Protein AF-A0A1Z3HTU0-F1 (afdb_monomer_lite)

Secondary structure (DSSP, 8-state):
------S---------SS-EEEEEE-SSSSEEEEEETTS-EEEEETTEEEEEE---S----EEEE-TTS-EEEEEEETTTEEEEEEE-

Foldseek 3Di:
DDDDDDPDDDPDDDDDPADWQDWDAFPDARKIWTFHQQGWIWIDHPNDIDTLDHRPNFGFNDWDADPVGFIWTWTDDPPDDGDTDRSD

Radius of gyration: 15.85 Å; chains: 1; bounding box: 37×53×30 Å

Structure (mmCIF, N/CA/C/O backbone):
data_AF-A0A1Z3HTU0-F1
#
_entry.id   AF-A0A1Z3HTU0-F1
#
loop_
_atom_site.group_PDB
_atom_site.id
_atom_site.type_symbol
_atom_site.label_atom_id
_atom_site.label_alt_id
_atom_site.label_comp_id
_atom_site.label_asym_id
_atom_site.label_entity_id
_atom_site.label_seq_id
_atom_site.pdbx_PDB_ins_code
_atom_site.Cartn_x
_atom_site.Cartn_y
_atom_site.Cartn_z
_atom_site.occupancy
_atom_site.B_iso_or_equiv
_atom_site.auth_seq_id
_atom_site.auth_comp_id
_atom_site.auth_asym_id
_atom_site.auth_atom_id
_atom_site.pdbx_PDB_model_num
ATOM 1 N N . MET A 1 1 ? -25.202 35.493 3.916 1.00 53.66 1 MET A N 1
ATOM 2 C CA . MET A 1 1 ? -24.385 34.524 3.152 1.00 53.66 1 MET A CA 1
ATOM 3 C C . MET A 1 1 ? -24.121 33.329 4.051 1.00 53.66 1 MET A C 1
ATOM 5 O O . MET A 1 1 ? -23.452 33.494 5.061 1.00 53.66 1 MET A O 1
ATOM 9 N N . LEU A 1 2 ? -24.726 32.177 3.762 1.00 54.59 2 LEU A N 1
ATOM 10 C CA . LEU A 1 2 ? -24.510 30.944 4.525 1.00 54.59 2 LEU A CA 1
ATOM 11 C C . LEU A 1 2 ? -23.177 30.332 4.081 1.00 54.59 2 LEU A C 1
ATOM 13 O O . LEU A 1 2 ? -23.017 30.009 2.908 1.00 54.59 2 LEU A O 1
ATOM 17 N N . SER A 1 3 ? -22.218 30.222 5.001 1.00 65.50 3 SER A N 1
ATOM 18 C CA . SER A 1 3 ? -20.965 29.508 4.754 1.00 65.50 3 SER A CA 1
ATOM 19 C C . SER A 1 3 ? -21.241 28.009 4.854 1.00 65.50 3 SER A C 1
ATOM 21 O O . SER A 1 3 ? -21.568 27.505 5.930 1.00 65.50 3 SER A O 1
ATOM 23 N N . LEU A 1 4 ? -21.185 27.311 3.720 1.00 71.44 4 LEU A N 1
ATOM 24 C CA . LEU A 1 4 ? -21.310 25.858 3.662 1.00 71.44 4 LEU A CA 1
ATOM 25 C C . LEU A 1 4 ? -20.032 25.254 4.249 1.00 71.44 4 LEU A C 1
ATOM 27 O O . LEU A 1 4 ? -18.949 25.385 3.683 1.00 71.44 4 LEU A O 1
ATOM 31 N N . LYS A 1 5 ? -20.157 24.626 5.418 1.00 75.31 5 LYS A N 1
ATOM 32 C CA . LYS A 1 5 ? -19.050 23.920 6.061 1.00 75.31 5 LYS A CA 1
ATOM 33 C C . LYS A 1 5 ? -18.747 22.676 5.228 1.00 75.31 5 LYS A C 1
ATOM 35 O O . LYS A 1 5 ? -19.640 21.850 5.040 1.00 75.31 5 LYS A O 1
ATOM 40 N N . SER A 1 6 ? -17.526 22.564 4.708 1.00 80.12 6 SER A N 1
ATOM 41 C CA . SER A 1 6 ? -17.135 21.370 3.962 1.00 80.12 6 SER A CA 1
ATOM 42 C C . SER A 1 6 ? -17.257 20.143 4.864 1.00 80.12 6 SER A C 1
ATOM 44 O O . SER A 1 6 ? -16.778 20.158 5.997 1.00 80.12 6 SER A O 1
ATOM 46 N N . LEU A 1 7 ? -17.927 19.100 4.374 1.00 83.56 7 LEU A N 1
ATOM 47 C CA . LEU A 1 7 ? -18.082 17.834 5.097 1.00 83.56 7 LEU A CA 1
ATOM 48 C C . LEU A 1 7 ? -16.852 16.930 4.945 1.00 83.56 7 LEU A C 1
ATOM 50 O O . LEU A 1 7 ? -16.688 15.991 5.716 1.00 83.56 7 LEU A O 1
ATOM 54 N N . VAL A 1 8 ? -15.994 17.217 3.963 1.00 87.12 8 VAL A N 1
ATOM 55 C CA . VAL A 1 8 ? -14.763 16.477 3.677 1.00 87.12 8 VAL A CA 1
ATOM 56 C C . VAL A 1 8 ? -13.681 17.466 3.259 1.00 87.12 8 VAL A C 1
ATOM 58 O O . VAL A 1 8 ? -13.918 18.348 2.434 1.00 87.12 8 VAL A O 1
ATOM 61 N N . GLU A 1 9 ? -12.486 17.312 3.813 1.00 86.88 9 GLU A N 1
ATOM 62 C CA . GLU A 1 9 ? -11.311 18.091 3.434 1.00 86.88 9 GLU A CA 1
ATOM 63 C C . GLU A 1 9 ? -10.171 17.138 3.080 1.00 86.88 9 GLU A C 1
ATOM 65 O O . GLU A 1 9 ? -9.865 16.209 3.830 1.00 86.88 9 GLU A O 1
ATOM 70 N N . LEU A 1 10 ? -9.561 17.360 1.916 1.00 85.56 10 LEU A N 1
ATOM 71 C CA . LEU A 1 10 ? -8.413 16.594 1.447 1.00 85.56 10 LEU A CA 1
ATOM 72 C C . LEU A 1 10 ? -7.224 16.850 2.380 1.00 85.56 10 LEU A C 1
ATOM 74 O O . LEU A 1 10 ? -6.695 17.954 2.412 1.00 85.56 10 LEU A O 1
ATOM 78 N N . GLN A 1 11 ? -6.794 15.824 3.110 1.00 84.75 11 GLN A N 1
ATOM 79 C CA . GLN A 1 11 ? -5.656 15.953 4.025 1.00 84.75 11 GLN A CA 1
ATOM 80 C C . GLN A 1 11 ? -4.310 15.759 3.319 1.00 84.75 11 GLN A C 1
ATOM 82 O O . GLN A 1 11 ? -3.332 16.421 3.650 1.00 84.75 11 GLN A O 1
ATOM 87 N N . VAL A 1 12 ? -4.241 14.845 2.346 1.00 85.31 12 VAL A N 1
ATOM 88 C CA . VAL A 1 12 ? -2.987 14.426 1.708 1.00 85.31 12 VAL A CA 1
ATOM 89 C C . VAL A 1 12 ? -3.205 14.174 0.218 1.00 85.31 12 VAL A C 1
ATOM 91 O O . VAL A 1 12 ? -4.207 13.581 -0.176 1.00 85.31 12 VAL A O 1
ATOM 94 N N . HIS A 1 13 ? -2.233 14.585 -0.602 1.00 88.81 13 HIS A N 1
ATOM 95 C CA . HIS A 1 13 ? -2.174 14.292 -2.033 1.00 88.81 13 HIS A CA 1
ATOM 96 C C . HIS A 1 13 ? -0.766 13.860 -2.438 1.00 88.81 13 HIS A C 1
ATOM 98 O O . HIS A 1 13 ? 0.206 14.560 -2.143 1.00 88.81 13 HIS A O 1
ATOM 104 N N . ARG A 1 14 ? -0.651 12.692 -3.077 1.00 87.62 14 ARG A N 1
ATOM 105 C CA . ARG A 1 14 ? 0.624 12.036 -3.398 1.00 87.62 14 ARG A CA 1
ATOM 106 C C . ARG A 1 14 ? 0.524 11.286 -4.719 1.00 87.62 14 ARG A C 1
ATOM 108 O O . ARG A 1 14 ? -0.571 10.945 -5.159 1.00 87.62 14 ARG A O 1
ATOM 115 N N . SER A 1 15 ? 1.677 11.035 -5.324 1.00 90.25 15 SER A N 1
ATOM 116 C CA . SER A 1 15 ? 1.817 10.342 -6.602 1.00 90.25 15 SER A CA 1
ATOM 117 C C . SER A 1 15 ? 2.927 9.306 -6.512 1.00 90.25 15 SER A C 1
ATOM 119 O O . SER A 1 15 ? 3.981 9.602 -5.951 1.00 90.25 15 SER A O 1
ATOM 121 N N . LEU A 1 16 ? 2.697 8.135 -7.100 1.00 90.06 16 LEU A N 1
ATOM 122 C CA . LEU A 1 16 ? 3.743 7.145 -7.345 1.00 90.06 16 LEU A CA 1
ATOM 123 C C . LEU A 1 16 ? 4.404 7.414 -8.702 1.00 90.06 16 LEU A C 1
ATOM 125 O O . LEU A 1 16 ? 3.923 8.222 -9.502 1.00 90.06 16 LEU A O 1
ATOM 129 N N . SER A 1 17 ? 5.513 6.723 -8.946 1.00 90.75 17 SER A N 1
ATOM 130 C CA . SER A 1 17 ? 6.349 6.901 -10.141 1.00 90.75 17 SER A CA 1
ATOM 131 C C . SER A 1 17 ? 5.642 6.542 -11.461 1.00 90.75 17 SER A C 1
ATOM 133 O O . SER A 1 17 ? 5.971 7.095 -12.507 1.00 90.75 17 SER A O 1
ATOM 135 N N . GLU A 1 18 ? 4.660 5.638 -11.413 1.00 93.56 18 GLU A N 1
ATOM 136 C CA . GLU A 1 18 ? 3.817 5.223 -12.541 1.00 93.56 18 GLU A CA 1
ATOM 137 C C . GLU A 1 18 ? 2.354 5.033 -12.102 1.00 93.56 18 GLU A C 1
ATOM 139 O O . GLU A 1 18 ? 1.988 5.295 -10.953 1.00 93.56 18 GLU A O 1
ATOM 144 N N . TYR A 1 19 ? 1.499 4.581 -13.028 1.00 92.56 19 TYR A N 1
ATOM 145 C CA . TYR A 1 19 ? 0.114 4.231 -12.729 1.00 92.56 19 TYR A CA 1
ATOM 146 C C . TYR A 1 19 ? 0.032 3.189 -11.604 1.00 92.56 19 TYR A C 1
ATOM 148 O O . TYR A 1 19 ? 0.853 2.275 -11.504 1.00 92.56 19 TYR A O 1
ATOM 156 N N . ILE A 1 20 ? -0.981 3.348 -10.753 1.00 93.38 20 ILE A N 1
ATOM 157 C CA . ILE A 1 20 ? -1.251 2.436 -9.642 1.00 93.38 20 ILE A CA 1
ATOM 158 C C . ILE A 1 20 ? -1.795 1.129 -10.214 1.00 93.38 20 ILE A C 1
ATOM 160 O O . ILE A 1 20 ? -2.766 1.133 -10.971 1.00 93.38 20 ILE A O 1
ATOM 164 N N . THR A 1 21 ? -1.178 0.019 -9.831 1.00 92.50 21 THR A N 1
ATOM 165 C CA . THR A 1 21 ? -1.561 -1.330 -10.263 1.00 92.50 21 THR A CA 1
ATOM 166 C C . THR A 1 21 ? -2.364 -2.065 -9.199 1.00 92.50 21 THR A C 1
ATOM 168 O O . THR A 1 21 ? -3.262 -2.835 -9.532 1.00 92.50 21 THR A O 1
ATOM 171 N N . ALA A 1 22 ? -2.091 -1.800 -7.919 1.00 91.25 22 A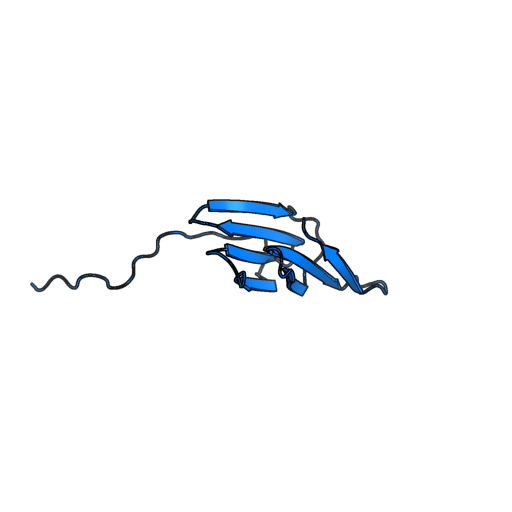LA A N 1
ATOM 172 C CA . ALA A 1 22 ? -2.786 -2.424 -6.801 1.00 91.25 22 ALA A CA 1
ATOM 173 C C . ALA A 1 22 ? -2.913 -1.471 -5.605 1.00 91.25 22 ALA A C 1
ATOM 175 O O . ALA A 1 22 ? -2.029 -0.657 -5.332 1.00 91.25 22 ALA A O 1
ATOM 176 N N . LEU A 1 23 ? -4.019 -1.604 -4.872 1.00 92.81 23 LEU A N 1
ATOM 177 C CA . LEU A 1 23 ? -4.312 -0.848 -3.658 1.00 92.81 23 LEU A CA 1
ATOM 178 C C . LEU A 1 23 ? -5.079 -1.748 -2.688 1.00 92.81 23 LEU A C 1
ATOM 180 O O . LEU A 1 23 ? -6.103 -2.325 -3.056 1.00 92.81 23 LEU A O 1
ATOM 184 N N . VAL A 1 24 ? -4.591 -1.872 -1.453 1.00 92.81 24 VAL A N 1
ATOM 185 C CA . VAL A 1 24 ? -5.198 -2.748 -0.445 1.00 92.81 24 VAL A CA 1
A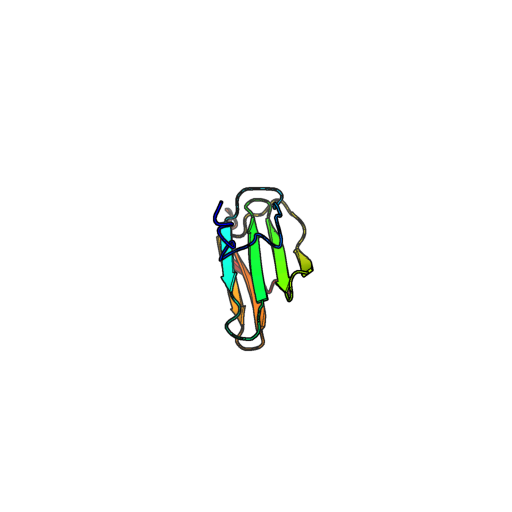TOM 186 C C . VAL A 1 24 ? -5.146 -2.116 0.940 1.00 92.81 24 VAL A C 1
ATOM 188 O O . VAL A 1 24 ? -4.106 -1.644 1.394 1.00 92.81 24 VAL A O 1
ATOM 191 N N . TRP A 1 25 ? -6.284 -2.119 1.628 1.00 91.38 25 TRP A N 1
ATOM 192 C CA . TRP A 1 25 ? -6.353 -1.751 3.039 1.00 91.38 25 TRP A CA 1
ATOM 193 C C . TRP A 1 25 ? -5.975 -2.943 3.910 1.00 91.38 25 TRP A C 1
ATOM 195 O O . TRP A 1 25 ? -6.384 -4.076 3.648 1.00 91.38 25 TRP A O 1
ATOM 205 N N . SER A 1 26 ? -5.213 -2.687 4.967 1.00 88.88 26 SER A N 1
ATOM 206 C CA . SER A 1 26 ? -4.949 -3.693 5.985 1.00 88.88 26 SER A CA 1
ATOM 207 C C . SER A 1 26 ? -6.249 -4.043 6.708 1.00 88.88 26 SER A C 1
ATOM 209 O O . SER A 1 26 ? -7.009 -3.139 7.059 1.00 88.88 26 SER A O 1
ATOM 211 N N . PRO A 1 27 ? 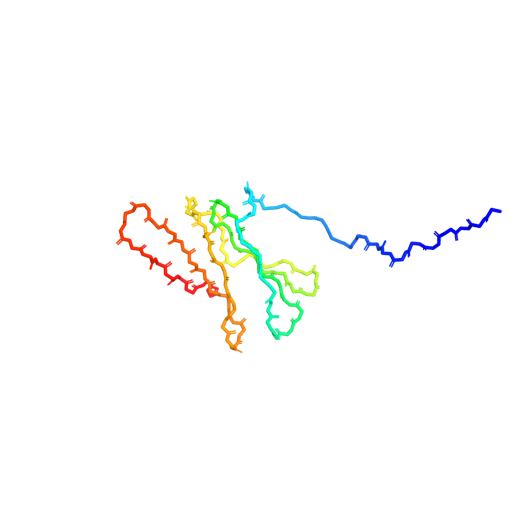-6.515 -5.331 6.987 1.00 83.31 27 PRO A N 1
ATOM 212 C CA . PRO A 1 27 ? -7.665 -5.721 7.799 1.00 83.31 27 PRO A CA 1
ATOM 213 C C . PRO A 1 27 ? -7.509 -5.291 9.266 1.00 83.31 27 PRO A C 1
ATOM 215 O O . PRO A 1 27 ? -8.483 -5.301 10.016 1.00 83.31 27 PRO A O 1
ATOM 218 N N . VAL A 1 28 ? -6.286 -4.931 9.684 1.00 80.81 28 VAL A N 1
ATOM 219 C CA . VAL A 1 28 ? -5.956 -4.499 11.043 1.00 80.81 28 VAL A CA 1
ATOM 220 C C . VAL A 1 28 ? -5.145 -3.199 11.022 1.00 80.81 28 VAL A C 1
ATOM 222 O O . VAL A 1 28 ? -4.067 -3.105 10.425 1.00 80.81 28 VAL A O 1
ATOM 225 N N . GLY A 1 29 ? -5.660 -2.191 11.726 1.00 81.88 29 GLY A N 1
ATOM 226 C CA . GLY A 1 29 ? -5.079 -0.850 11.779 1.00 81.88 29 GLY A CA 1
ATOM 227 C C . GLY A 1 29 ? -5.402 0.012 10.553 1.00 81.88 29 GLY A C 1
ATOM 228 O O . GLY A 1 29 ? -5.869 -0.471 9.526 1.00 81.88 29 GLY A O 1
ATOM 229 N N . ASN A 1 30 ? -5.147 1.315 10.665 1.00 87.56 30 ASN A N 1
ATOM 230 C CA . ASN A 1 30 ? -5.400 2.293 9.605 1.00 87.56 30 ASN A CA 1
ATOM 231 C C . ASN A 1 30 ? -4.233 2.334 8.603 1.00 87.56 30 ASN A C 1
ATOM 233 O O . ASN A 1 30 ? -3.493 3.316 8.529 1.00 87.56 30 ASN A O 1
ATOM 237 N N . ARG A 1 31 ? -4.022 1.217 7.900 1.00 90.44 31 ARG A N 1
ATOM 238 C CA . ARG A 1 31 ? -2.898 1.028 6.978 1.00 90.44 31 ARG A CA 1
ATOM 239 C C . ARG A 1 31 ? -3.371 0.752 5.561 1.00 90.44 31 ARG A C 1
ATOM 241 O O . ARG A 1 31 ? -4.264 -0.067 5.360 1.00 90.44 31 ARG A O 1
ATOM 248 N N . LEU A 1 32 ? -2.721 1.377 4.592 1.00 91.94 32 LEU A N 1
ATOM 249 C CA . LEU A 1 32 ? -3.008 1.243 3.169 1.00 91.94 32 LEU A CA 1
ATOM 250 C C . LEU A 1 32 ? -1.716 0.939 2.416 1.00 91.94 32 LEU A C 1
ATOM 252 O O . LEU A 1 32 ? -0.781 1.728 2.473 1.00 91.94 32 LEU A O 1
ATOM 256 N N . ALA A 1 33 ? -1.662 -0.176 1.698 1.00 93.00 33 ALA A N 1
ATOM 257 C CA . ALA A 1 33 ? -0.560 -0.473 0.791 1.00 93.00 33 ALA A CA 1
ATOM 258 C C . ALA A 1 33 ? -0.961 -0.131 -0.648 1.00 93.00 33 ALA A C 1
ATOM 260 O O . ALA A 1 33 ? -2.086 -0.410 -1.073 1.00 93.00 33 ALA A O 1
ATOM 261 N N . ILE A 1 34 ? -0.039 0.476 -1.391 1.00 93.50 34 ILE A N 1
ATOM 262 C CA . ILE A 1 34 ? -0.232 0.904 -2.779 1.00 93.50 34 ILE A CA 1
ATOM 263 C C . ILE A 1 34 ? 0.989 0.460 -3.579 1.00 93.50 34 ILE A C 1
ATOM 265 O O . ILE A 1 34 ? 2.116 0.633 -3.114 1.00 93.50 34 ILE A O 1
ATOM 269 N N . ALA A 1 35 ? 0.773 -0.083 -4.776 1.00 93.44 35 ALA A N 1
ATOM 270 C CA . ALA A 1 35 ? 1.841 -0.412 -5.712 1.00 93.44 35 ALA A CA 1
ATOM 271 C C . ALA A 1 35 ? 1.647 0.251 -7.077 1.00 93.44 35 ALA A C 1
ATOM 273 O O . ALA A 1 35 ? 0.521 0.572 -7.468 1.00 93.44 35 ALA A O 1
ATOM 274 N N . SER A 1 36 ? 2.751 0.431 -7.804 1.00 92.94 36 SER A N 1
ATOM 275 C CA . SER A 1 36 ? 2.750 0.951 -9.175 1.00 92.94 36 SER A CA 1
ATOM 276 C C . SER A 1 36 ? 3.353 -0.012 -10.198 1.00 92.94 36 SER A C 1
ATOM 278 O O . SER A 1 36 ? 4.078 -0.952 -9.858 1.00 92.94 36 SER A O 1
ATOM 280 N N . GLY A 1 37 ? 3.110 0.292 -11.478 1.00 90.88 37 GLY A N 1
ATOM 281 C CA . GLY A 1 37 ? 3.717 -0.396 -12.625 1.00 90.88 37 GLY A CA 1
ATOM 282 C C . GLY A 1 37 ? 5.250 -0.328 -12.660 1.00 90.88 37 GLY A C 1
ATOM 283 O O . GLY A 1 37 ? 5.891 -1.238 -13.183 1.00 90.88 37 GLY A O 1
ATOM 284 N N . ALA A 1 38 ? 5.851 0.667 -11.997 1.00 91.62 38 ALA A N 1
ATOM 285 C CA . ALA A 1 38 ? 7.301 0.796 -11.863 1.00 91.62 38 ALA A CA 1
ATOM 286 C C . ALA A 1 38 ? 7.908 -0.156 -10.811 1.00 91.62 38 ALA A C 1
ATOM 288 O O . ALA A 1 38 ? 9.130 -0.186 -10.631 1.00 91.62 38 ALA A O 1
ATOM 289 N N . GLY A 1 39 ? 7.073 -0.908 -10.087 1.00 89.75 39 GLY A N 1
ATOM 290 C CA . GLY A 1 39 ? 7.498 -1.808 -9.016 1.00 89.75 39 GLY A CA 1
ATOM 291 C C . GLY A 1 39 ? 7.697 -1.137 -7.661 1.00 89.75 39 GLY A C 1
ATOM 292 O O . GLY A 1 39 ? 8.264 -1.738 -6.753 1.00 89.75 39 GLY A O 1
ATOM 293 N N . GLU A 1 40 ? 7.262 0.112 -7.516 1.00 91.00 40 GLU A N 1
ATOM 294 C CA . GLU A 1 40 ? 7.260 0.817 -6.235 1.00 91.00 40 GLU A CA 1
ATOM 295 C C . GLU A 1 40 ? 6.116 0.300 -5.355 1.00 91.00 40 GLU A C 1
ATOM 297 O O . GLU A 1 40 ? 5.001 0.118 -5.847 1.00 91.00 40 GLU A O 1
ATOM 302 N N . VAL A 1 41 ? 6.382 0.095 -4.062 1.00 92.69 41 VAL A N 1
ATOM 303 C CA . VAL A 1 41 ? 5.385 -0.261 -3.046 1.00 92.69 41 VAL A CA 1
ATOM 304 C C . VAL A 1 41 ? 5.519 0.694 -1.870 1.00 92.69 41 VAL A C 1
ATOM 306 O O . VAL A 1 41 ? 6.578 0.787 -1.241 1.00 92.69 41 VAL A O 1
ATOM 309 N N . VAL A 1 42 ? 4.426 1.378 -1.548 1.00 92.94 42 VAL A N 1
ATOM 310 C CA . VAL A 1 42 ? 4.350 2.311 -0.424 1.00 92.94 42 VAL A CA 1
ATOM 311 C C . VAL A 1 42 ? 3.291 1.863 0.574 1.00 92.94 42 VAL A C 1
ATOM 313 O O . VAL A 1 42 ? 2.224 1.371 0.203 1.00 92.94 42 VAL A O 1
ATOM 316 N N . LEU A 1 43 ? 3.590 2.057 1.854 1.00 92.56 43 LEU A N 1
ATOM 317 C CA . LEU A 1 43 ? 2.680 1.869 2.969 1.00 92.56 43 LEU A CA 1
ATOM 318 C C . LEU A 1 43 ? 2.298 3.230 3.539 1.00 92.56 43 LEU A C 1
ATOM 320 O O . LEU A 1 43 ? 3.148 4.026 3.927 1.00 92.56 43 LEU A O 1
ATOM 324 N N . TRP A 1 44 ? 1.003 3.462 3.630 1.00 91.12 44 TRP A N 1
ATOM 325 C CA . TRP A 1 44 ? 0.399 4.608 4.278 1.00 91.12 44 TRP A CA 1
ATOM 326 C C . TRP A 1 44 ? -0.132 4.204 5.643 1.00 91.12 44 TRP A C 1
ATOM 328 O O . TRP A 1 44 ? -0.938 3.281 5.738 1.00 91.12 44 TRP A O 1
ATOM 338 N N . GLN A 1 45 ? 0.294 4.905 6.690 1.00 90.56 45 GLN A N 1
ATOM 339 C CA . GLN A 1 45 ? -0.190 4.724 8.056 1.00 90.56 45 GLN A CA 1
ATOM 340 C C . GLN A 1 45 ? -0.262 6.078 8.753 1.00 90.56 45 GLN A C 1
ATOM 342 O O . GLN A 1 45 ? 0.711 6.823 8.730 1.00 90.56 45 GLN A O 1
ATOM 347 N N . ASP A 1 46 ? -1.406 6.403 9.359 1.00 88.06 46 ASP A N 1
ATOM 348 C CA . ASP A 1 46 ? -1.581 7.629 10.157 1.00 88.06 46 ASP A CA 1
ATOM 349 C C . ASP A 1 46 ? -1.109 8.907 9.434 1.00 88.06 46 ASP A C 1
ATOM 351 O O . ASP A 1 46 ? -0.455 9.778 10.003 1.00 88.06 46 ASP A O 1
ATOM 355 N N . PHE A 1 47 ? -1.445 9.005 8.142 1.00 84.25 47 PHE A N 1
ATOM 356 C CA . PHE A 1 47 ? -1.051 10.097 7.239 1.00 84.25 47 PHE A CA 1
ATOM 357 C C . PHE A 1 47 ? 0.464 10.230 6.993 1.00 84.25 47 PHE A C 1
ATOM 359 O O . PHE A 1 47 ? 0.924 11.267 6.510 1.00 84.25 47 PHE A O 1
ATOM 366 N N . GLN A 1 48 ? 1.234 9.178 7.260 1.00 88.25 48 GLN A N 1
ATOM 367 C CA . GLN A 1 48 ? 2.645 9.075 6.911 1.00 88.25 48 GLN A CA 1
ATOM 368 C C . GLN A 1 48 ? 2.864 8.005 5.843 1.00 88.25 48 GLN A C 1
ATOM 370 O O . GLN A 1 48 ? 2.232 6.950 5.856 1.00 88.25 48 GLN A O 1
ATOM 375 N N . GLU A 1 49 ? 3.783 8.292 4.923 1.00 91.12 49 GLU A N 1
ATOM 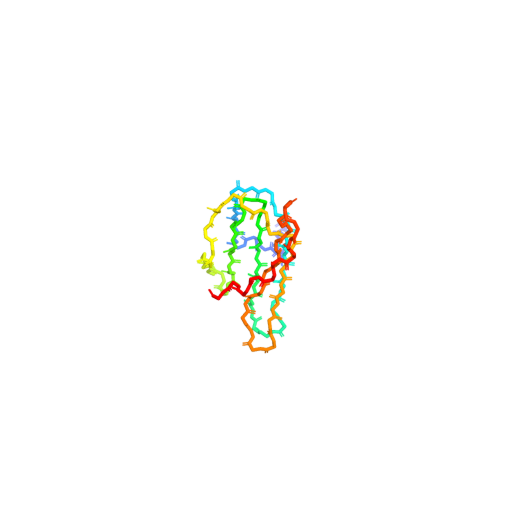376 C CA . GLU A 1 49 ? 4.215 7.355 3.888 1.00 91.12 49 GLU A CA 1
ATOM 377 C C . GLU A 1 49 ? 5.522 6.691 4.300 1.00 91.12 49 GLU A C 1
ATOM 379 O O . GLU A 1 49 ? 6.480 7.371 4.669 1.00 91.12 49 GLU A O 1
ATOM 384 N N . THR A 1 50 ? 5.576 5.373 4.160 1.00 91.75 50 THR A N 1
ATOM 385 C CA . THR A 1 50 ? 6.798 4.575 4.222 1.00 91.75 50 THR A CA 1
ATOM 386 C C . THR A 1 50 ? 6.977 3.885 2.879 1.00 91.75 50 THR A C 1
ATOM 388 O O . THR A 1 50 ? 6.097 3.150 2.435 1.00 91.75 50 THR A O 1
ATOM 391 N N . ILE A 1 51 ? 8.113 4.100 2.224 1.00 91.19 51 ILE A N 1
ATOM 392 C CA . ILE A 1 51 ? 8.461 3.360 1.009 1.00 91.19 51 ILE A CA 1
ATOM 393 C C . ILE A 1 51 ? 8.974 1.987 1.453 1.00 91.19 51 ILE A C 1
ATOM 395 O O . ILE A 1 51 ? 10.034 1.907 2.069 1.00 91.19 51 ILE A O 1
ATOM 399 N N . LEU A 1 52 ? 8.216 0.926 1.166 1.00 90.69 52 LEU A N 1
ATOM 400 C CA . LEU A 1 52 ? 8.633 -0.452 1.452 1.00 90.69 52 LEU A CA 1
ATOM 401 C C . LEU A 1 52 ? 9.541 -0.990 0.342 1.00 90.69 52 LEU A C 1
ATOM 403 O O . LEU A 1 52 ? 10.514 -1.689 0.602 1.00 90.69 52 LEU A O 1
ATOM 407 N N . GLN A 1 53 ? 9.250 -0.620 -0.907 1.00 90.12 53 GLN A N 1
ATOM 408 C CA . GLN A 1 53 ? 10.058 -0.973 -2.067 1.00 90.12 53 GLN A CA 1
ATOM 409 C C . GLN A 1 53 ? 10.124 0.213 -3.027 1.00 90.12 53 GLN A C 1
ATOM 411 O O . GLN A 1 53 ? 9.095 0.724 -3.461 1.00 90.12 53 GLN A O 1
ATOM 416 N N . ALA A 1 54 ? 11.334 0.642 -3.380 1.00 91.38 54 ALA A N 1
ATOM 417 C CA . ALA A 1 54 ? 11.529 1.628 -4.439 1.00 91.38 54 ALA A CA 1
ATOM 418 C C . ALA A 1 54 ? 11.290 0.999 -5.822 1.00 91.38 54 ALA A C 1
ATOM 420 O O . ALA A 1 54 ? 11.433 -0.213 -5.991 1.00 91.38 54 ALA A O 1
ATOM 421 N N . ALA A 1 55 ? 10.975 1.829 -6.819 1.00 91.44 55 ALA A N 1
ATOM 422 C CA . ALA A 1 55 ? 10.811 1.382 -8.198 1.00 91.44 55 ALA A CA 1
ATOM 423 C C . ALA A 1 55 ? 12.022 0.557 -8.671 1.00 91.44 55 ALA A C 1
ATOM 425 O O . ALA A 1 55 ? 13.165 1.015 -8.632 1.00 91.44 55 ALA A O 1
ATOM 426 N N . ASN A 1 56 ? 11.759 -0.665 -9.129 1.00 89.19 56 ASN A N 1
ATOM 427 C CA . ASN A 1 56 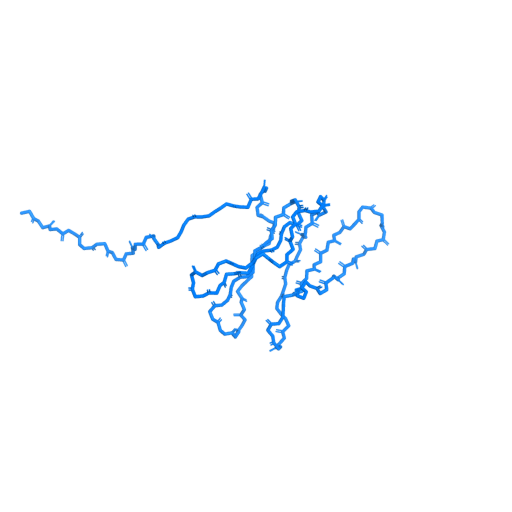? 12.772 -1.604 -9.616 1.00 89.19 56 ASN A CA 1
ATOM 428 C C . ASN A 1 56 ? 12.532 -2.023 -11.077 1.00 89.19 56 ASN A C 1
ATOM 430 O O . ASN A 1 56 ? 13.263 -2.857 -11.609 1.00 89.19 56 ASN A O 1
ATOM 434 N N . GLY A 1 57 ? 11.518 -1.443 -11.727 1.00 87.88 57 GLY A N 1
ATOM 435 C CA . GLY A 1 57 ? 11.149 -1.728 -13.111 1.00 87.88 57 GLY A CA 1
ATOM 436 C C . GLY A 1 57 ? 10.341 -3.015 -13.301 1.00 87.88 57 GLY A C 1
ATOM 437 O O . GLY A 1 57 ? 10.084 -3.390 -14.444 1.00 87.88 57 GLY A O 1
ATOM 438 N N . ALA A 1 58 ? 9.942 -3.696 -12.222 1.00 87.81 58 ALA A N 1
ATOM 439 C CA . ALA A 1 58 ? 9.083 -4.874 -12.272 1.00 87.81 58 ALA A CA 1
ATOM 440 C C . ALA A 1 58 ? 7.686 -4.546 -11.732 1.00 87.81 58 ALA A C 1
ATOM 442 O O . ALA A 1 58 ? 7.521 -4.325 -10.535 1.00 87.81 58 ALA A O 1
ATOM 443 N N . SER A 1 59 ? 6.679 -4.563 -12.610 1.00 85.88 59 SER A N 1
ATOM 444 C CA . SER A 1 59 ? 5.280 -4.338 -12.226 1.00 85.88 59 SER A CA 1
ATOM 445 C C . SER A 1 59 ? 4.854 -5.277 -11.099 1.00 85.88 59 SER A C 1
ATOM 447 O O . SER A 1 59 ? 5.110 -6.485 -11.141 1.00 85.88 59 SER A O 1
ATOM 449 N N . ILE A 1 60 ? 4.197 -4.714 -10.089 1.00 87.19 60 ILE A N 1
ATOM 450 C CA . ILE A 1 60 ? 3.493 -5.471 -9.055 1.00 87.19 60 ILE A CA 1
ATOM 451 C C . ILE A 1 60 ? 2.036 -5.552 -9.489 1.00 87.19 60 ILE A C 1
ATOM 453 O O . ILE A 1 60 ? 1.369 -4.527 -9.586 1.00 87.19 60 ILE A O 1
ATOM 457 N N . ASP A 1 61 ? 1.527 -6.754 -9.725 1.00 86.25 61 ASP A N 1
ATOM 458 C CA . ASP A 1 61 ? 0.173 -6.936 -10.261 1.00 86.25 61 ASP A CA 1
ATOM 459 C C . ASP A 1 61 ? -0.852 -7.218 -9.157 1.00 86.25 61 ASP A C 1
ATOM 461 O O . ASP A 1 61 ? -2.055 -7.058 -9.356 1.00 86.25 61 ASP A O 1
ATOM 465 N N . ALA A 1 62 ? -0.383 -7.635 -7.980 1.00 85.88 62 ALA A N 1
ATOM 466 C CA . ALA A 1 62 ? -1.227 -7.908 -6.829 1.00 85.88 62 ALA A CA 1
ATOM 467 C C . ALA A 1 62 ? -0.536 -7.514 -5.522 1.00 85.88 62 ALA A C 1
ATOM 469 O O . ALA A 1 62 ? 0.665 -7.718 -5.353 1.00 85.88 62 ALA A O 1
ATOM 470 N N . LEU A 1 63 ? -1.325 -7.008 -4.576 1.00 89.12 63 LEU A N 1
ATOM 471 C CA . LEU A 1 63 ? -0.932 -6.781 -3.189 1.00 89.12 63 LEU A CA 1
ATOM 472 C C . LEU A 1 63 ? -1.930 -7.462 -2.247 1.00 89.12 63 LEU A C 1
ATOM 474 O O . LEU A 1 63 ? -3.116 -7.576 -2.554 1.00 89.12 63 LEU A O 1
ATOM 478 N N . GLY A 1 64 ? -1.463 -7.848 -1.067 1.00 88.12 64 GLY A N 1
ATOM 479 C CA . GLY A 1 64 ? -2.279 -8.339 0.034 1.00 88.12 64 GLY A CA 1
ATOM 480 C C . GLY A 1 64 ? -1.629 -8.035 1.378 1.00 88.12 64 GLY A C 1
ATOM 481 O O . GLY A 1 64 ? -0.444 -7.725 1.450 1.00 88.12 64 GLY A O 1
ATOM 482 N N . PHE A 1 65 ? -2.405 -8.136 2.450 1.00 86.44 65 PHE A N 1
ATOM 483 C CA . PHE A 1 65 ? -1.868 -8.155 3.807 1.00 86.44 65 PHE A CA 1
ATOM 484 C C . PHE A 1 65 ? -1.924 -9.578 4.358 1.00 86.44 65 PHE A C 1
ATOM 486 O O . PHE A 1 65 ? -2.934 -10.267 4.196 1.00 86.44 65 PHE A O 1
ATOM 493 N N . SER A 1 66 ? -0.867 -10.010 5.042 1.00 81.19 66 SER A N 1
ATOM 494 C CA . SER A 1 66 ? -0.929 -11.191 5.902 1.00 81.19 66 SER A CA 1
ATOM 495 C C . SER A 1 66 ? -1.766 -10.892 7.156 1.00 81.19 66 SER A C 1
ATOM 497 O O . SER A 1 66 ? -1.972 -9.733 7.523 1.00 81.19 66 SER A O 1
ATOM 499 N N . GLY A 1 67 ? -2.262 -11.928 7.841 1.00 72.69 67 GLY A N 1
ATOM 500 C CA . GLY A 1 67 ? -3.072 -11.762 9.063 1.00 72.69 67 GLY A CA 1
ATOM 501 C C . GLY A 1 67 ? -2.322 -11.103 10.232 1.00 72.69 67 GLY A C 1
ATOM 502 O O . GLY A 1 67 ? -2.938 -10.504 11.106 1.00 72.69 67 GLY A O 1
ATOM 503 N N . GLU A 1 68 ? -0.991 -11.168 10.213 1.00 71.31 68 GLU A N 1
ATOM 504 C CA . GLU A 1 68 ? -0.069 -10.459 11.116 1.00 71.31 68 GLU A CA 1
ATOM 505 C C . GLU A 1 68 ? 0.182 -8.998 10.691 1.00 71.31 68 GLU A C 1
ATOM 507 O O . GLU A 1 68 ? 0.753 -8.213 11.446 1.00 71.31 68 GLU A O 1
ATOM 512 N N . GLY A 1 69 ? -0.294 -8.597 9.508 1.00 71.75 69 GLY A N 1
ATOM 513 C CA . GLY A 1 69 ? -0.261 -7.220 9.037 1.00 71.75 69 GLY A CA 1
ATOM 514 C C . GLY A 1 69 ? 0.965 -6.833 8.213 1.00 71.75 69 GLY A C 1
ATOM 515 O O . GLY A 1 69 ? 1.199 -5.632 8.069 1.00 71.75 69 GLY A O 1
ATOM 516 N N . ALA A 1 70 ? 1.724 -7.794 7.685 1.00 78.88 70 ALA A N 1
ATOM 517 C CA . ALA A 1 70 ? 2.791 -7.539 6.715 1.00 78.88 70 ALA A CA 1
ATOM 518 C C . ALA A 1 70 ? 2.220 -7.432 5.291 1.00 78.88 70 ALA A C 1
ATOM 520 O O . ALA A 1 70 ? 1.197 -8.050 4.988 1.00 78.88 70 ALA A O 1
ATOM 521 N N . VAL A 1 71 ? 2.863 -6.651 4.418 1.00 77.75 71 VAL A N 1
ATOM 522 C CA . VAL A 1 71 ? 2.453 -6.512 3.012 1.00 77.75 71 VAL A CA 1
ATOM 523 C C . VAL A 1 71 ? 3.070 -7.643 2.187 1.00 77.75 71 VAL A C 1
ATOM 525 O O . VAL A 1 71 ? 4.250 -7.961 2.294 1.00 77.75 71 VAL A O 1
ATOM 528 N N . VAL A 1 72 ? 2.270 -8.272 1.336 1.00 77.94 72 VAL A N 1
ATOM 529 C CA . VAL A 1 72 ? 2.701 -9.312 0.398 1.00 77.94 72 VAL A CA 1
ATOM 530 C C . VAL A 1 72 ? 2.371 -8.840 -1.011 1.00 77.94 72 VAL A C 1
ATOM 532 O O . VAL A 1 72 ? 1.262 -8.372 -1.256 1.00 77.94 72 VAL A O 1
ATOM 535 N N . GLY A 1 73 ? 3.326 -8.948 -1.930 1.00 76.44 73 GLY A N 1
ATOM 536 C CA . GLY A 1 73 ? 3.185 -8.541 -3.324 1.00 76.44 73 GLY A CA 1
ATOM 537 C C . GLY A 1 73 ? 3.422 -9.701 -4.286 1.00 76.44 73 GLY A C 1
ATOM 538 O O . GLY A 1 73 ? 4.263 -10.565 -4.060 1.00 76.44 73 GLY A O 1
ATOM 539 N N . GLY A 1 74 ? 2.669 -9.734 -5.376 1.00 70.44 74 GLY A N 1
ATOM 540 C CA . GLY A 1 74 ? 2.889 -10.655 -6.485 1.00 70.44 74 GLY A CA 1
ATOM 541 C C . GLY A 1 74 ? 3.230 -9.879 -7.748 1.00 70.44 74 GLY A C 1
ATOM 542 O O . GLY A 1 74 ? 2.502 -8.956 -8.117 1.00 70.44 74 GLY A O 1
ATOM 543 N N . SER A 1 75 ? 4.302 -10.280 -8.424 1.00 68.62 75 SER A N 1
ATOM 544 C CA . SER A 1 75 ? 4.652 -9.780 -9.756 1.00 68.62 75 SER A CA 1
ATOM 545 C C . SER A 1 75 ? 4.596 -10.915 -10.760 1.00 68.62 75 SER A C 1
ATOM 547 O O . SER A 1 75 ? 5.174 -11.983 -10.534 1.00 68.62 75 SER A O 1
ATOM 549 N N . ARG A 1 76 ? 3.970 -10.681 -11.912 1.00 60.38 76 ARG A N 1
ATOM 550 C CA . ARG A 1 76 ? 4.063 -11.603 -13.037 1.00 60.38 76 ARG A CA 1
ATOM 551 C C . ARG A 1 76 ? 5.338 -11.308 -13.822 1.00 60.38 76 ARG A C 1
ATOM 553 O O . ARG A 1 76 ? 5.383 -10.422 -14.673 1.00 60.38 76 ARG A O 1
ATOM 560 N N . ALA A 1 77 ? 6.388 -12.091 -13.584 1.00 53.47 77 ALA A N 1
ATOM 561 C CA . ALA A 1 77 ? 7.550 -12.066 -14.463 1.00 53.47 77 ALA A CA 1
ATOM 562 C C . ALA A 1 77 ? 7.175 -12.692 -15.820 1.00 53.47 77 ALA A C 1
ATOM 564 O O . ALA A 1 77 ? 6.698 -13.825 -15.890 1.00 53.47 77 ALA A O 1
ATOM 565 N N . SER A 1 78 ? 7.447 -11.994 -16.927 1.00 50.81 78 SER A N 1
ATOM 566 C CA . SER A 1 78 ? 7.222 -12.490 -18.300 1.00 50.81 78 SER A CA 1
ATOM 567 C C . SER A 1 78 ? 8.015 -13.764 -18.646 1.00 50.81 78 SER A C 1
ATOM 569 O O . SER A 1 78 ? 7.781 -14.382 -19.684 1.00 50.81 78 SER A O 1
ATOM 571 N N . ARG A 1 79 ? 8.917 -14.204 -17.760 1.00 46.16 79 ARG A N 1
ATOM 572 C CA . ARG A 1 79 ? 9.617 -15.490 -17.814 1.00 46.16 79 ARG A CA 1
ATOM 573 C C . ARG A 1 79 ? 9.178 -16.396 -16.656 1.00 46.16 79 ARG A C 1
ATOM 575 O O . ARG A 1 79 ? 9.908 -16.570 -15.694 1.00 46.16 79 ARG A O 1
ATOM 582 N N . GLY A 1 80 ? 7.990 -16.985 -16.782 1.00 42.59 80 GLY A N 1
ATOM 583 C CA . GLY A 1 80 ? 7.669 -18.312 -16.233 1.00 42.59 80 GLY A CA 1
ATOM 584 C C . GLY A 1 80 ? 7.769 -18.541 -14.719 1.00 42.59 80 GLY A C 1
ATOM 585 O O . GLY A 1 80 ? 8.031 -19.674 -14.325 1.00 42.59 80 GLY A O 1
ATOM 586 N N . GLY A 1 81 ? 7.546 -17.534 -13.876 1.00 46.78 81 GLY A N 1
ATOM 587 C CA . GLY A 1 81 ? 7.442 -17.731 -12.429 1.00 46.78 81 GLY A CA 1
ATOM 588 C C . GLY A 1 81 ? 6.528 -16.688 -11.806 1.00 46.78 81 GLY A C 1
ATOM 589 O O . GLY A 1 81 ? 6.844 -15.500 -11.842 1.00 46.78 81 GLY A O 1
ATOM 590 N N . ASP A 1 82 ? 5.393 -17.126 -11.262 1.00 45.25 82 ASP A N 1
ATOM 591 C CA . 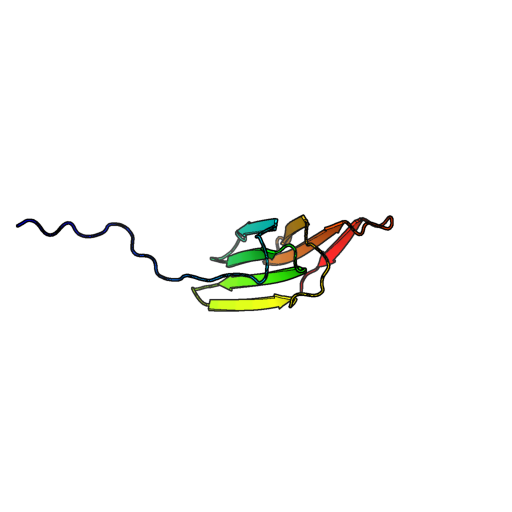ASP A 1 82 ? 4.547 -16.291 -10.412 1.00 45.25 82 ASP A CA 1
ATOM 592 C C . ASP A 1 82 ? 5.288 -16.113 -9.077 1.00 45.25 82 ASP A C 1
ATOM 594 O O . ASP A 1 82 ? 5.231 -16.969 -8.193 1.00 45.25 82 ASP A O 1
ATOM 598 N N . THR A 1 83 ? 6.072 -15.042 -8.952 1.00 47.56 83 THR A N 1
ATOM 599 C CA . THR A 1 83 ? 6.825 -14.770 -7.725 1.00 47.56 83 THR A CA 1
ATOM 600 C C . THR A 1 83 ? 5.928 -13.989 -6.772 1.00 47.56 83 THR A C 1
ATOM 602 O O . THR A 1 83 ? 5.688 -12.797 -6.965 1.00 47.56 83 THR A O 1
ATOM 605 N N . LEU A 1 84 ? 5.438 -14.663 -5.731 1.00 51.00 84 LEU A N 1
ATOM 606 C CA . LEU A 1 84 ? 4.934 -14.003 -4.529 1.00 51.00 84 LEU A CA 1
ATOM 607 C C . LEU A 1 84 ? 6.152 -13.569 -3.708 1.00 51.00 84 LEU A C 1
ATOM 609 O O . LEU A 1 84 ? 6.833 -14.404 -3.115 1.00 51.00 84 LEU A O 1
ATOM 613 N N . ALA A 1 85 ? 6.458 -12.278 -3.706 1.00 53.16 85 ALA A N 1
ATOM 614 C CA . ALA A 1 85 ? 7.438 -11.699 -2.803 1.00 53.16 85 ALA A CA 1
ATOM 615 C C . ALA A 1 85 ? 6.695 -11.131 -1.589 1.00 53.16 85 ALA A C 1
ATOM 617 O O . ALA A 1 85 ? 5.801 -10.298 -1.719 1.00 53.16 85 ALA A O 1
ATOM 618 N N . ALA A 1 86 ? 7.062 -11.557 -0.383 1.00 50.62 86 ALA A N 1
ATOM 619 C CA . ALA A 1 86 ? 6.736 -10.750 0.785 1.00 50.62 86 ALA A CA 1
ATOM 620 C C . ALA A 1 86 ? 7.458 -9.406 0.610 1.00 50.62 86 ALA A C 1
ATOM 622 O O . ALA A 1 86 ? 8.680 -9.381 0.453 1.00 50.62 86 ALA A O 1
ATOM 623 N N . VAL A 1 87 ? 6.703 -8.310 0.568 1.00 56.59 87 VAL A N 1
ATOM 624 C CA . VAL A 1 87 ? 7.282 -6.967 0.589 1.00 56.59 87 VAL A CA 1
ATOM 625 C C . VAL A 1 87 ? 7.383 -6.618 2.069 1.00 56.59 87 VAL A C 1
ATOM 627 O O . VAL A 1 87 ? 6.471 -6.019 2.635 1.00 56.59 87 VAL A O 1
ATOM 630 N N . CYS A 1 88 ? 8.420 -7.164 2.711 1.00 42.62 88 CYS A N 1
ATOM 631 C CA . CYS A 1 88 ? 8.671 -7.012 4.144 1.00 42.62 88 CYS A CA 1
ATOM 632 C C . CYS A 1 88 ? 8.955 -5.555 4.516 1.00 42.62 88 CYS A C 1
ATOM 634 O O . CYS A 1 88 ? 9.780 -4.927 3.816 1.00 42.62 88 CYS A O 1
#

Organism: NCBI:txid1641165

InterPro domains:
  IPR001680 WD40 repeat [SM00320] (3-45)
  IPR015943 WD40/YVTN repeat-like-containing domain superfamily [G3DSA:2.130.10.10] (3-88)
  IPR036322 WD40-repeat-containing domain superfamily [SSF50978] (9-45)

pLDDT: mean 80.32, std 15.1, range [42.59, 93.56]

Sequence (88 aa):
MLSLKSLVELQVHRSLSEYITALVWSPVGNRLAIASGAGEVVLWQDFQETILQAANGASIDALGFSGEGAVVGGSRASRGGDTLAAVC